Protein AF-A0A960K3W7-F1 (afdb_monomer)

pLDDT: mean 86.43, std 17.1, range [41.41, 98.62]

Solvent-accessible surface area (backbone atoms only — not comparable to full-atom values): 9044 Å² total; per-residue (Å²): 142,90,82,69,89,86,56,96,78,54,89,60,52,39,52,54,30,36,57,49,19,56,52,30,49,75,69,65,41,52,68,63,18,49,55,30,41,52,53,19,52,52,43,24,70,74,68,66,61,54,93,51,48,27,53,41,31,28,50,51,8,57,48,28,44,77,68,76,34,59,69,60,11,48,54,29,22,53,52,7,29,52,46,10,57,76,67,66,35,62,71,46,26,39,51,20,49,41,51,43,32,71,73,37,28,88,85,36,80,91,37,42,37,71,74,45,52,70,50,56,68,79,48,65,89,86,64,78,49,72,70,55,51,51,45,52,52,50,28,55,60,64,67,56,68,79,74,75,82,81,80,71,82,82,82,83,87,85,134

Radius of gyration: 20.5 Å; Cα contacts (8 Å, |Δi|>4): 175; chains: 1; bounding box: 52×65×52 Å

Mean predicted aligned error: 8.69 Å

Sequence (159 aa):
IAGWRASAVGFGYPLILGLEAQQQMARGEQALAAELLDEALEAVERAGERYFEAEILRLKGELAFRSEDPAAGRSWLDRSLETAREQGALSLELRAATSLVRWCGQSDPSISGDALVPCLSGFPGALQTRDLVEARELLASQSRTPLPLVTEPVDIART

Structure (mmCIF, N/CA/C/O backbone):
data_AF-A0A960K3W7-F1
#
_entry.id   AF-A0A960K3W7-F1
#
loop_
_atom_site.group_PDB
_atom_site.id
_atom_site.type_symbol
_atom_site.label_atom_id
_atom_site.label_alt_id
_atom_site.label_comp_id
_atom_site.label_asym_id
_atom_site.label_entity_id
_atom_site.label_seq_id
_atom_site.pdbx_PDB_ins_code
_atom_site.Cartn_x
_atom_site.Cartn_y
_atom_site.Cartn_z
_atom_site.occupancy
_atom_site.B_iso_or_equiv
_atom_site.auth_seq_id
_atom_site.auth_comp_id
_atom_site.auth_asym_id
_atom_site.auth_atom_id
_atom_site.pdbx_PDB_model_num
ATOM 1 N N . ILE A 1 1 ? 28.184 -6.199 -6.048 1.00 44.72 1 ILE A N 1
ATOM 2 C CA . ILE A 1 1 ? 27.219 -7.299 -5.801 1.00 44.72 1 ILE A CA 1
ATOM 3 C C . ILE A 1 1 ? 26.273 -7.321 -7.001 1.00 44.72 1 ILE A C 1
ATOM 5 O O . ILE A 1 1 ? 25.364 -6.511 -7.045 1.00 44.72 1 ILE A O 1
ATOM 9 N N . ALA A 1 2 ? 26.572 -8.113 -8.038 1.0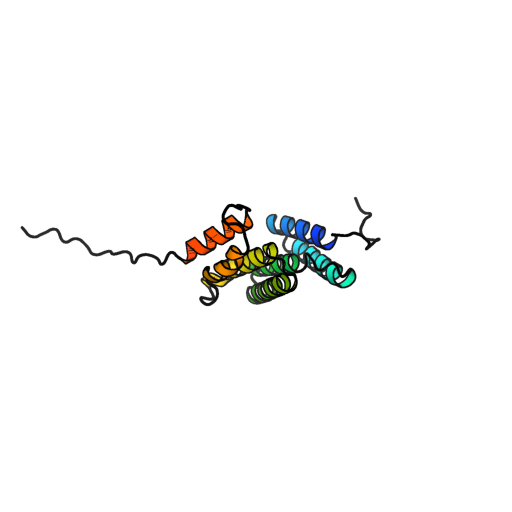0 45.06 2 ALA A N 1
ATOM 10 C CA . ALA A 1 2 ? 25.936 -8.012 -9.364 1.00 45.06 2 ALA A CA 1
ATOM 11 C C . ALA A 1 2 ? 25.683 -9.403 -9.983 1.00 45.06 2 ALA A C 1
ATOM 13 O O . ALA A 1 2 ? 26.200 -9.718 -11.048 1.00 45.06 2 ALA A O 1
ATOM 14 N N . GLY A 1 3 ? 24.941 -10.266 -9.279 1.00 48.75 3 GLY A N 1
ATOM 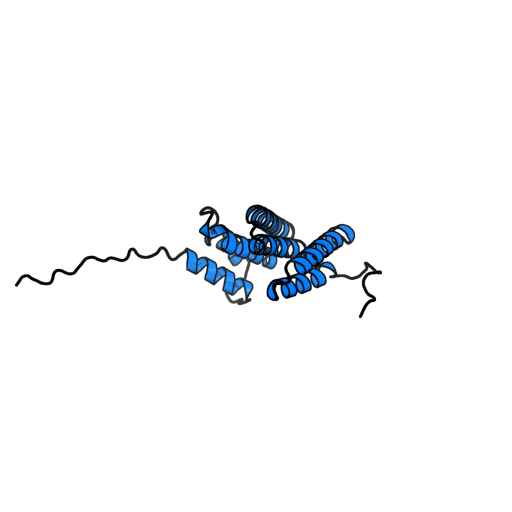15 C CA . GLY A 1 3 ? 24.798 -11.679 -9.667 1.00 48.75 3 GLY A CA 1
ATOM 16 C C . GLY A 1 3 ? 23.425 -12.321 -9.460 1.00 48.75 3 GLY A C 1
ATOM 17 O O . GLY A 1 3 ? 23.342 -13.538 -9.531 1.00 48.75 3 GLY A O 1
ATOM 18 N N . TRP A 1 4 ? 22.359 -11.551 -9.209 1.00 53.25 4 TRP A N 1
ATOM 19 C CA . TRP A 1 4 ? 21.030 -12.114 -8.894 1.00 53.25 4 TRP A CA 1
ATOM 20 C C . TRP A 1 4 ? 19.974 -11.910 -9.994 1.00 53.25 4 TRP A C 1
ATOM 22 O O . TRP A 1 4 ? 18.926 -12.541 -9.957 1.00 53.25 4 TRP A O 1
ATOM 32 N N . ARG A 1 5 ? 20.259 -11.091 -11.016 1.00 56.44 5 ARG A N 1
ATOM 33 C CA . ARG A 1 5 ? 19.288 -10.716 -12.064 1.00 56.44 5 ARG A CA 1
ATOM 34 C C . ARG A 1 5 ? 19.024 -11.793 -13.130 1.00 56.44 5 ARG A C 1
ATOM 36 O O . ARG A 1 5 ? 18.059 -11.674 -13.870 1.00 56.44 5 ARG A O 1
ATOM 43 N N . ALA A 1 6 ? 19.849 -12.840 -13.218 1.00 46.22 6 ALA A N 1
ATOM 44 C CA . ALA A 1 6 ? 19.763 -13.833 -14.301 1.00 46.22 6 ALA A CA 1
ATOM 45 C C . ALA A 1 6 ? 19.006 -15.128 -13.942 1.00 46.22 6 ALA A C 1
ATOM 47 O O . ALA A 1 6 ? 18.667 -15.896 -14.838 1.00 46.22 6 ALA A O 1
ATOM 48 N N . SER A 1 7 ? 18.704 -15.366 -12.662 1.00 49.19 7 SER A N 1
ATOM 49 C CA . SER A 1 7 ? 17.965 -16.553 -12.216 1.00 49.19 7 SER A CA 1
ATOM 50 C C . SER A 1 7 ? 16.700 -16.117 -11.507 1.00 49.19 7 SER A C 1
ATOM 52 O O . SER A 1 7 ? 16.677 -15.924 -10.295 1.00 49.19 7 SER A O 1
ATOM 54 N N . ALA A 1 8 ? 15.623 -15.979 -12.267 1.00 46.06 8 ALA A N 1
ATOM 55 C CA . ALA A 1 8 ? 14.294 -15.782 -11.725 1.00 46.06 8 ALA A CA 1
ATOM 56 C C . ALA A 1 8 ? 13.723 -17.059 -11.079 1.00 46.06 8 ALA A C 1
ATOM 58 O O . ALA A 1 8 ? 12.702 -17.591 -11.502 1.00 46.06 8 ALA A O 1
ATOM 59 N N . VAL A 1 9 ? 14.411 -17.532 -10.044 1.00 48.78 9 VAL A N 1
ATOM 60 C CA . VAL A 1 9 ? 13.964 -18.569 -9.102 1.00 48.78 9 VAL A CA 1
ATOM 61 C C . VAL A 1 9 ? 14.152 -18.037 -7.670 1.00 48.78 9 VAL A C 1
ATOM 63 O O . VAL A 1 9 ? 14.472 -18.768 -6.739 1.00 48.78 9 VAL A O 1
ATOM 66 N N . GLY A 1 10 ? 14.051 -16.717 -7.497 1.00 56.00 10 GLY A N 1
ATOM 67 C CA . GLY A 1 10 ? 14.238 -16.045 -6.216 1.00 56.00 10 GLY A CA 1
ATOM 68 C C . GLY A 1 10 ? 12.895 -15.681 -5.612 1.00 56.00 10 GLY A C 1
ATOM 69 O O . GLY A 1 10 ? 12.384 -14.601 -5.899 1.00 56.00 10 GLY A O 1
ATOM 70 N N . PHE A 1 11 ? 12.358 -16.573 -4.782 1.00 63.00 11 PHE A N 1
ATOM 71 C CA . PHE A 1 11 ? 11.217 -16.284 -3.918 1.00 63.00 11 PHE A CA 1
ATOM 72 C C . PHE A 1 11 ? 11.437 -14.947 -3.198 1.00 63.00 11 PHE A C 1
ATOM 74 O O . PHE A 1 11 ? 12.450 -14.766 -2.518 1.00 63.00 11 PHE A O 1
ATOM 81 N N . GLY A 1 12 ? 10.531 -13.989 -3.394 1.00 77.12 12 GLY A N 1
ATOM 82 C CA . GLY A 1 12 ? 10.595 -12.664 -2.773 1.00 77.12 12 GLY A CA 1
ATOM 83 C C . GLY A 1 12 ? 11.390 -11.587 -3.506 1.00 77.12 12 GLY A C 1
ATOM 84 O O . GLY A 1 12 ? 11.646 -10.531 -2.927 1.00 77.12 12 GLY A O 1
ATOM 85 N N . TYR A 1 13 ? 11.724 -11.775 -4.784 1.00 85.50 13 TYR A N 1
ATOM 86 C CA . TYR A 1 13 ? 12.294 -10.693 -5.597 1.00 85.50 13 TYR A CA 1
ATOM 87 C C . TYR A 1 13 ? 11.399 -9.432 -5.669 1.00 85.50 13 TYR A C 1
ATOM 89 O O 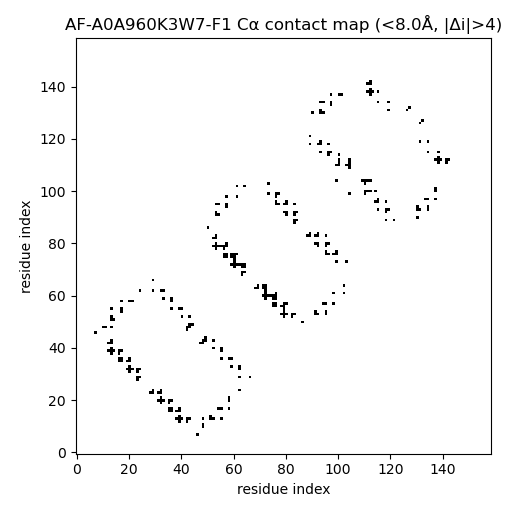. TYR A 1 13 ? 11.920 -8.341 -5.418 1.00 85.50 13 TYR A O 1
ATOM 97 N N . PRO A 1 14 ? 10.064 -9.531 -5.880 1.00 89.38 14 PRO A N 1
ATOM 98 C CA . PRO A 1 14 ? 9.194 -8.349 -5.861 1.00 89.38 14 PRO A CA 1
ATOM 99 C C . PRO A 1 14 ? 9.180 -7.620 -4.510 1.00 89.38 14 PRO A C 1
ATOM 101 O O . PRO A 1 14 ? 9.105 -6.394 -4.457 1.00 89.38 14 PRO A O 1
ATOM 104 N N . LEU A 1 15 ? 9.300 -8.370 -3.407 1.00 90.62 15 LEU A N 1
ATOM 105 C CA . LEU A 1 15 ? 9.409 -7.814 -2.057 1.00 90.62 15 LEU A CA 1
ATOM 106 C C . LEU A 1 15 ? 10.680 -6.969 -1.902 1.00 90.62 15 LEU A C 1
ATOM 108 O O . LEU A 1 15 ? 10.612 -5.858 -1.381 1.00 90.62 15 LEU A O 1
ATOM 112 N N . ILE A 1 16 ? 11.829 -7.477 -2.356 1.00 92.94 16 ILE A N 1
ATOM 113 C CA . ILE A 1 16 ? 13.111 -6.765 -2.259 1.00 92.94 16 ILE A CA 1
ATOM 114 C C . ILE A 1 16 ? 13.046 -5.441 -3.025 1.00 92.94 16 ILE A C 1
ATOM 116 O O . ILE A 1 16 ? 13.390 -4.401 -2.464 1.00 92.94 16 ILE A O 1
ATOM 120 N N . LEU A 1 17 ? 12.547 -5.471 -4.264 1.00 93.88 17 LEU A N 1
ATOM 121 C CA . LEU A 1 17 ? 12.407 -4.274 -5.095 1.00 93.88 17 LEU A CA 1
ATOM 122 C C . LEU A 1 17 ? 11.456 -3.247 -4.468 1.00 93.88 17 LEU A C 1
ATOM 124 O O . LEU A 1 17 ? 11.783 -2.064 -4.415 1.00 93.88 17 LEU A O 1
ATOM 128 N N . GLY A 1 18 ? 10.320 -3.686 -3.914 1.00 94.44 18 GLY A N 1
ATOM 129 C CA . GLY A 1 18 ? 9.390 -2.790 -3.222 1.00 94.44 18 GLY A CA 1
ATOM 130 C C . GLY A 1 18 ? 9.993 -2.137 -1.970 1.00 94.44 18 GLY A C 1
ATOM 131 O O . GLY A 1 18 ? 9.820 -0.938 -1.747 1.00 94.44 18 GLY A O 1
ATOM 132 N N . LEU A 1 19 ? 10.756 -2.889 -1.168 1.00 94.62 19 LEU A N 1
ATOM 133 C CA . LEU A 1 19 ? 11.455 -2.343 0.004 1.00 94.62 19 LEU A CA 1
ATOM 134 C C . LEU A 1 19 ? 12.576 -1.371 -0.384 1.00 94.62 19 LEU A C 1
ATOM 136 O O . LEU A 1 19 ? 12.816 -0.388 0.323 1.00 94.62 19 LEU A O 1
ATOM 140 N N . GLU A 1 20 ? 13.280 -1.630 -1.485 1.00 96.88 20 GLU A N 1
ATOM 141 C CA . GLU A 1 20 ? 14.273 -0.700 -2.019 1.00 96.88 20 GLU A CA 1
ATOM 142 C C . GLU A 1 20 ? 13.601 0.576 -2.532 1.00 96.88 20 GLU A C 1
ATOM 144 O O . GLU A 1 20 ? 13.999 1.670 -2.131 1.00 96.88 20 GLU A O 1
ATOM 149 N N . ALA A 1 21 ? 12.522 0.456 -3.308 1.00 97.31 21 ALA A N 1
ATOM 150 C CA . ALA A 1 21 ? 11.754 1.596 -3.793 1.00 97.31 21 ALA A CA 1
ATOM 151 C C . ALA A 1 21 ? 11.281 2.493 -2.644 1.00 97.31 21 ALA A C 1
ATOM 153 O O . ALA A 1 21 ? 11.485 3.705 -2.682 1.00 97.31 21 ALA A O 1
ATOM 154 N N . GLN A 1 22 ? 10.740 1.908 -1.570 1.00 95.50 22 GLN A N 1
ATOM 155 C CA . GLN A 1 22 ? 10.315 2.665 -0.392 1.00 95.50 22 GLN A CA 1
ATOM 156 C C . GLN A 1 22 ? 11.470 3.458 0.250 1.00 95.50 22 GLN A C 1
ATOM 158 O O . GLN A 1 22 ? 11.268 4.582 0.717 1.00 95.50 22 GLN A O 1
ATOM 163 N N . GLN A 1 23 ? 12.689 2.911 0.260 1.00 97.50 23 GLN A N 1
ATOM 164 C CA . GLN A 1 23 ? 13.869 3.635 0.740 1.00 97.50 23 GLN A CA 1
ATOM 165 C C . GLN A 1 23 ? 14.258 4.783 -0.196 1.00 97.50 23 GLN A C 1
ATOM 167 O O . GLN A 1 23 ? 14.587 5.866 0.288 1.00 97.50 23 GLN A O 1
ATOM 172 N N . GLN A 1 24 ? 14.197 4.581 -1.514 1.00 97.62 24 GLN A N 1
ATOM 173 C CA . GLN A 1 24 ? 14.490 5.638 -2.488 1.00 97.62 24 GLN A CA 1
ATOM 174 C C . GLN A 1 24 ? 13.453 6.768 -2.424 1.00 97.62 24 GLN A C 1
ATOM 176 O O . GLN A 1 24 ? 13.822 7.941 -2.401 1.00 97.62 24 GLN A O 1
ATOM 181 N N . MET A 1 25 ? 12.171 6.434 -2.240 1.00 96.94 25 MET A N 1
ATOM 182 C CA . MET A 1 25 ? 11.101 7.407 -1.979 1.00 96.94 25 MET A CA 1
ATOM 183 C C . MET A 1 25 ? 11.406 8.261 -0.744 1.00 96.94 25 MET A C 1
ATOM 185 O O . MET A 1 25 ? 11.234 9.477 -0.780 1.00 96.94 25 MET A O 1
ATOM 189 N N . ALA A 1 26 ? 11.901 7.649 0.338 1.00 95.44 26 ALA A N 1
ATOM 190 C CA . ALA A 1 26 ? 12.285 8.369 1.553 1.00 95.44 26 ALA A CA 1
ATOM 191 C C . ALA A 1 26 ? 13.508 9.287 1.362 1.00 95.44 26 ALA A C 1
ATOM 193 O O . ALA A 1 26 ? 13.675 10.241 2.118 1.00 95.44 26 ALA A O 1
ATOM 194 N N . ARG A 1 27 ? 14.350 9.018 0.358 1.00 96.56 27 ARG A N 1
ATOM 195 C CA . ARG A 1 27 ? 15.499 9.858 -0.021 1.00 96.56 27 ARG A CA 1
ATOM 196 C C . ARG A 1 27 ? 15.147 10.957 -1.026 1.00 96.56 27 ARG A C 1
ATOM 198 O O . ARG A 1 27 ? 15.995 11.794 -1.302 1.00 96.56 27 ARG A O 1
ATOM 205 N N . GLY A 1 28 ? 13.922 10.967 -1.552 1.00 95.50 28 GLY A N 1
ATOM 206 C CA . GLY A 1 28 ? 13.502 11.886 -2.612 1.00 95.50 28 GLY A CA 1
ATOM 207 C C . GLY A 1 28 ? 13.892 11.437 -4.024 1.00 95.50 28 GLY A C 1
ATOM 208 O O . GLY A 1 28 ? 13.601 12.147 -4.981 1.00 95.50 28 GLY A O 1
ATOM 209 N N . GLU A 1 29 ? 14.480 10.248 -4.177 1.00 96.62 29 GLU A N 1
ATOM 210 C CA . GLU A 1 29 ? 14.888 9.675 -5.465 1.00 96.62 29 GLU A CA 1
ATOM 211 C C . GLU A 1 29 ? 13.684 9.034 -6.178 1.00 96.62 29 GLU A C 1
ATOM 213 O O . GLU A 1 29 ? 13.578 7.814 -6.324 1.00 96.62 29 GLU A O 1
ATOM 218 N N . GLN A 1 30 ? 12.726 9.875 -6.578 1.00 95.69 30 GLN A N 1
ATOM 219 C CA . GLN A 1 30 ? 11.430 9.451 -7.121 1.00 95.69 30 GLN A CA 1
ATOM 220 C C . GLN A 1 30 ? 11.551 8.645 -8.421 1.00 95.69 30 GLN A C 1
ATOM 222 O O . GLN A 1 30 ? 10.839 7.659 -8.586 1.00 95.69 30 GLN A O 1
ATOM 227 N N . ALA A 1 31 ? 12.463 9.030 -9.320 1.00 96.88 31 ALA A N 1
ATOM 228 C CA . ALA A 1 31 ? 12.659 8.343 -10.598 1.00 96.88 31 ALA A CA 1
ATOM 229 C C . ALA A 1 31 ? 13.152 6.902 -10.398 1.00 96.88 31 ALA A C 1
ATOM 231 O O . ALA A 1 31 ? 12.564 5.966 -10.930 1.00 96.88 31 ALA A O 1
ATOM 232 N N . LEU A 1 32 ? 14.163 6.711 -9.544 1.00 97.00 32 LEU A N 1
ATOM 233 C CA . LEU A 1 32 ? 14.673 5.379 -9.224 1.00 97.00 32 LEU A CA 1
ATOM 234 C C . LEU A 1 32 ? 13.621 4.528 -8.501 1.00 97.00 32 LEU A C 1
ATOM 236 O O . LEU A 1 32 ? 13.507 3.332 -8.753 1.00 97.00 32 LEU A O 1
ATOM 240 N N . ALA A 1 33 ? 12.827 5.132 -7.613 1.00 97.94 33 ALA A N 1
ATOM 241 C CA . ALA A 1 33 ? 11.712 4.431 -6.990 1.00 97.94 33 ALA A CA 1
ATOM 242 C C . ALA A 1 33 ? 10.673 3.957 -8.018 1.00 97.94 33 ALA A C 1
ATOM 244 O O . ALA A 1 33 ? 10.179 2.840 -7.891 1.00 97.94 33 ALA A O 1
ATOM 245 N N . ALA A 1 34 ? 10.357 4.777 -9.026 1.00 97.81 34 ALA A N 1
ATOM 246 C CA . ALA A 1 34 ? 9.434 4.399 -10.094 1.00 97.81 34 ALA A CA 1
ATOM 247 C C . ALA A 1 34 ? 9.957 3.184 -10.873 1.00 97.81 34 ALA A C 1
ATOM 249 O O . ALA A 1 34 ? 9.243 2.191 -10.982 1.00 97.81 34 ALA A O 1
ATOM 250 N N . GLU A 1 35 ? 11.223 3.224 -11.305 1.00 98.06 35 GLU A N 1
ATOM 251 C CA . GLU A 1 35 ? 11.871 2.118 -12.026 1.00 98.06 35 GLU A CA 1
ATOM 252 C C . GLU A 1 35 ? 11.832 0.806 -11.227 1.00 98.06 35 GLU A C 1
ATOM 254 O O . GLU A 1 35 ? 11.465 -0.242 -11.756 1.00 98.06 35 GLU A O 1
ATOM 259 N N . LEU A 1 36 ? 12.144 0.862 -9.928 1.00 98.00 36 LEU A N 1
ATOM 260 C CA . LEU A 1 36 ? 12.106 -0.311 -9.049 1.00 98.00 36 LEU A CA 1
ATOM 261 C C . LEU A 1 36 ? 10.686 -0.872 -8.879 1.00 98.00 36 LEU A C 1
ATOM 263 O O . LEU A 1 36 ? 10.513 -2.088 -8.807 1.00 98.00 36 LEU A O 1
ATOM 267 N N . LEU A 1 37 ? 9.666 -0.012 -8.802 1.00 97.88 37 LEU A N 1
ATOM 268 C CA . LEU A 1 37 ? 8.268 -0.440 -8.678 1.00 97.88 37 LEU A CA 1
ATOM 269 C C . LEU A 1 37 ? 7.713 -1.008 -9.989 1.00 97.88 37 LEU A C 1
ATOM 271 O O . LEU A 1 37 ? 6.873 -1.909 -9.944 1.00 97.88 37 LEU A O 1
ATOM 275 N N . ASP A 1 38 ? 8.160 -0.497 -11.135 1.00 97.00 38 ASP A N 1
ATOM 276 C CA . ASP A 1 38 ? 7.861 -1.072 -12.448 1.00 97.00 38 ASP A CA 1
ATOM 277 C C . ASP A 1 38 ? 8.484 -2.468 -12.572 1.00 97.00 38 ASP A C 1
ATOM 279 O O . ASP A 1 38 ? 7.758 -3.433 -12.817 1.00 97.00 38 ASP A O 1
ATOM 283 N N . GLU A 1 39 ? 9.778 -2.609 -12.257 1.00 95.19 39 GLU A N 1
ATOM 284 C CA . GLU A 1 39 ? 10.469 -3.908 -12.244 1.00 95.19 39 GLU A CA 1
ATOM 285 C C . GLU A 1 39 ? 9.794 -4.898 -11.273 1.00 95.19 39 GLU A C 1
ATOM 287 O O . GLU A 1 39 ? 9.659 -6.089 -11.568 1.00 95.19 39 GLU A O 1
ATOM 292 N N . ALA A 1 40 ? 9.320 -4.420 -10.116 1.00 94.69 40 ALA A N 1
ATOM 293 C CA . ALA A 1 40 ? 8.636 -5.255 -9.134 1.00 94.69 40 ALA A CA 1
ATOM 294 C C . ALA A 1 40 ? 7.305 -5.812 -9.662 1.00 94.69 40 ALA A C 1
ATOM 296 O O . ALA A 1 40 ? 7.028 -6.994 -9.453 1.00 94.69 40 ALA A O 1
ATOM 297 N N . LEU A 1 41 ? 6.494 -5.002 -10.354 1.00 93.69 41 LEU A N 1
ATOM 298 C CA . LEU A 1 41 ? 5.244 -5.481 -10.958 1.00 93.69 41 LEU A CA 1
ATOM 299 C C . LEU A 1 41 ? 5.503 -6.466 -12.099 1.00 93.69 41 LEU A C 1
ATOM 301 O O . LEU A 1 41 ? 4.868 -7.518 -12.137 1.00 93.69 41 LEU A O 1
ATOM 305 N N . GLU A 1 42 ? 6.470 -6.186 -12.973 1.00 92.88 42 GLU A N 1
ATOM 306 C CA . GLU A 1 42 ? 6.859 -7.125 -14.032 1.00 92.88 42 GLU A CA 1
ATOM 307 C C . GLU A 1 42 ? 7.318 -8.469 -13.444 1.00 92.88 42 GLU A C 1
ATOM 309 O O . GLU A 1 42 ? 6.989 -9.546 -13.951 1.00 92.88 42 GLU A O 1
ATOM 314 N N . ALA A 1 43 ? 8.053 -8.432 -12.328 1.00 89.25 43 ALA A N 1
ATOM 315 C CA . ALA A 1 43 ? 8.465 -9.633 -11.619 1.00 89.25 43 ALA A CA 1
ATOM 316 C C . ALA A 1 43 ? 7.277 -10.403 -11.017 1.00 89.25 43 ALA A C 1
ATOM 318 O O . ALA A 1 43 ? 7.281 -11.635 -11.088 1.00 89.25 43 ALA A O 1
ATOM 319 N N . VAL A 1 44 ? 6.265 -9.713 -10.470 1.00 90.12 44 VAL A N 1
ATOM 320 C CA . VAL A 1 44 ? 5.013 -10.340 -10.005 1.00 90.12 44 VAL A CA 1
ATOM 321 C C . VAL A 1 44 ? 4.319 -11.064 -11.157 1.00 90.12 44 VAL A C 1
ATOM 323 O O . VAL A 1 44 ? 3.982 -12.241 -11.015 1.00 90.12 44 VAL A O 1
ATOM 326 N N . GLU A 1 45 ? 4.147 -10.400 -12.301 1.00 87.38 45 GLU A N 1
ATOM 327 C CA . GLU A 1 45 ? 3.471 -10.972 -13.471 1.00 87.38 45 GLU A CA 1
ATOM 328 C C . GLU A 1 45 ? 4.211 -12.198 -14.013 1.00 87.38 45 GLU A C 1
ATOM 330 O O . GLU A 1 45 ? 3.603 -13.225 -14.317 1.00 87.38 45 GLU A O 1
ATOM 335 N N . ARG A 1 46 ? 5.543 -12.125 -14.087 1.00 85.12 46 ARG A N 1
ATOM 336 C CA . ARG A 1 46 ? 6.371 -13.193 -14.654 1.00 85.12 46 ARG A CA 1
ATOM 337 C C . ARG A 1 46 ? 6.540 -14.395 -13.720 1.00 85.12 46 ARG A C 1
ATOM 339 O O . ARG A 1 46 ? 6.654 -15.519 -14.204 1.00 85.12 46 ARG A O 1
ATOM 346 N N . ALA A 1 47 ? 6.639 -14.174 -12.407 1.00 80.88 47 ALA A N 1
ATOM 347 C CA . ALA A 1 47 ? 6.882 -15.237 -11.425 1.00 80.88 47 ALA A CA 1
ATOM 348 C C . ALA A 1 47 ? 5.593 -15.802 -10.804 1.00 80.88 47 ALA A C 1
ATOM 350 O O . ALA A 1 47 ? 5.625 -16.884 -10.223 1.00 80.88 47 ALA A O 1
ATOM 351 N N . GLY A 1 48 ? 4.471 -15.081 -10.896 1.00 78.88 48 GLY A N 1
ATOM 352 C CA . GLY A 1 48 ? 3.207 -15.449 -10.251 1.00 78.88 48 GLY A CA 1
ATOM 353 C C . GLY A 1 48 ? 3.203 -15.265 -8.726 1.00 78.88 48 GLY A C 1
ATOM 354 O O . GLY A 1 48 ? 2.228 -15.619 -8.063 1.00 78.88 48 GLY A O 1
ATOM 355 N N . GLU A 1 49 ? 4.266 -14.701 -8.146 1.00 82.31 49 GLU A N 1
ATOM 356 C CA . GLU A 1 49 ? 4.379 -14.425 -6.711 1.00 82.31 49 GLU A CA 1
ATOM 357 C C . GLU A 1 49 ? 3.611 -13.152 -6.339 1.00 82.31 49 GLU A C 1
ATOM 359 O O . GLU A 1 49 ? 4.176 -12.075 -6.158 1.00 82.31 49 GLU A O 1
ATOM 364 N N . ARG A 1 50 ? 2.286 -13.274 -6.233 1.00 88.69 50 ARG A N 1
ATOM 365 C CA . ARG A 1 50 ? 1.389 -12.121 -6.061 1.00 88.69 50 ARG A CA 1
ATOM 366 C C . ARG A 1 50 ? 1.267 -11.610 -4.627 1.00 88.69 50 ARG A C 1
ATOM 368 O O . ARG A 1 50 ? 0.749 -10.522 -4.432 1.00 88.69 50 ARG A O 1
ATOM 375 N N . TYR A 1 51 ? 1.766 -12.325 -3.618 1.00 88.31 51 TYR A N 1
ATOM 376 C CA . TYR A 1 51 ? 1.512 -12.014 -2.197 1.00 88.31 51 TYR A CA 1
ATOM 377 C C . TYR A 1 51 ? 1.945 -10.603 -1.738 1.00 88.31 51 TYR A C 1
ATOM 379 O O . TYR A 1 51 ? 1.517 -10.156 -0.677 1.00 88.31 51 TYR A O 1
ATOM 387 N N . PHE A 1 52 ? 2.812 -9.916 -2.494 1.00 91.81 52 PHE A N 1
ATOM 388 C CA . PHE A 1 52 ? 3.268 -8.549 -2.209 1.00 91.81 52 PHE A CA 1
ATOM 389 C C . PHE A 1 52 ? 2.775 -7.507 -3.231 1.00 91.81 52 PHE A C 1
ATOM 391 O O . PHE A 1 52 ? 3.094 -6.326 -3.124 1.00 91.81 52 PHE A O 1
ATOM 398 N N . GLU A 1 53 ? 1.977 -7.922 -4.217 1.00 96.75 53 GLU A N 1
ATOM 399 C CA . GLU A 1 53 ? 1.480 -7.064 -5.298 1.00 96.75 53 GLU A CA 1
ATOM 400 C C . GLU A 1 53 ? 0.694 -5.864 -4.766 1.00 96.75 53 GLU A C 1
ATOM 402 O O . GLU A 1 53 ? 0.949 -4.733 -5.179 1.00 96.75 53 GLU A O 1
ATOM 407 N N . ALA A 1 54 ? -0.198 -6.082 -3.792 1.00 97.94 54 ALA A N 1
ATOM 408 C CA . ALA A 1 54 ? -0.974 -5.004 -3.189 1.00 97.94 54 ALA A CA 1
ATOM 409 C C . ALA A 1 54 ? -0.076 -3.904 -2.603 1.00 97.94 54 ALA A C 1
ATOM 411 O O . ALA A 1 54 ? -0.384 -2.719 -2.724 1.00 97.94 54 ALA A O 1
ATOM 412 N N . GLU A 1 55 ? 1.063 -4.273 -2.019 1.00 97.75 55 GLU A N 1
ATOM 413 C CA . GLU A 1 55 ? 2.001 -3.314 -1.442 1.00 97.75 55 GLU A CA 1
ATOM 414 C C . GLU A 1 55 ? 2.782 -2.540 -2.508 1.00 97.75 55 GLU A C 1
ATOM 416 O O . GLU A 1 55 ? 2.982 -1.334 -2.365 1.00 97.75 55 GLU A O 1
ATOM 421 N N . ILE A 1 56 ? 3.174 -3.197 -3.602 1.00 98.06 56 ILE A N 1
ATOM 422 C CA . ILE A 1 56 ? 3.824 -2.532 -4.741 1.00 98.06 56 ILE A CA 1
ATOM 423 C C . ILE A 1 56 ? 2.870 -1.497 -5.354 1.00 98.06 56 ILE A C 1
ATOM 425 O O . ILE A 1 56 ? 3.257 -0.348 -5.578 1.00 98.06 56 ILE A O 1
ATOM 429 N N . LEU A 1 57 ? 1.601 -1.869 -5.552 1.00 98.56 57 LEU A N 1
ATOM 430 C CA . LEU A 1 57 ? 0.555 -0.961 -6.030 1.00 98.56 57 LEU A CA 1
ATOM 431 C C . LEU A 1 57 ? 0.351 0.221 -5.069 1.00 98.56 57 LEU A C 1
ATOM 433 O O . LEU A 1 57 ? 0.242 1.366 -5.511 1.00 98.56 57 LEU A O 1
ATOM 437 N N . ARG A 1 58 ? 0.376 -0.028 -3.751 1.00 98.62 58 ARG A N 1
ATOM 438 C CA . ARG A 1 58 ? 0.272 1.029 -2.734 1.00 98.62 58 ARG A CA 1
ATOM 439 C C . ARG A 1 58 ? 1.408 2.042 -2.870 1.00 98.62 58 ARG A C 1
ATOM 441 O O . ARG A 1 58 ? 1.170 3.249 -2.858 1.00 98.62 58 ARG A O 1
ATOM 448 N N . LEU A 1 59 ? 2.643 1.553 -3.002 1.00 98.56 59 LEU A N 1
ATOM 449 C CA . LEU A 1 59 ? 3.835 2.387 -3.156 1.00 98.56 59 LEU A CA 1
ATOM 450 C C . LEU A 1 59 ? 3.788 3.211 -4.447 1.00 98.56 59 LEU A C 1
ATOM 452 O O . LEU A 1 59 ? 4.118 4.396 -4.399 1.00 98.56 59 LEU A O 1
ATOM 456 N N . LYS A 1 60 ? 3.302 2.641 -5.560 1.00 98.62 60 LYS A N 1
ATOM 457 C CA . LYS A 1 60 ? 3.059 3.396 -6.801 1.00 98.62 60 LYS A CA 1
ATOM 458 C C . LYS A 1 60 ? 2.064 4.531 -6.601 1.00 98.62 60 LYS A C 1
ATOM 460 O O . LYS A 1 60 ? 2.317 5.646 -7.049 1.00 98.62 60 LYS A O 1
ATOM 465 N N . GLY A 1 61 ? 0.972 4.270 -5.884 1.00 98.56 61 GLY A N 1
ATOM 466 C CA . GLY A 1 61 ? -0.016 5.295 -5.564 1.00 98.56 61 GLY A CA 1
ATOM 467 C C . GLY A 1 61 ? 0.582 6.448 -4.766 1.00 98.56 61 GLY A C 1
ATOM 468 O O . GLY A 1 61 ? 0.458 7.607 -5.157 1.00 98.56 61 GLY A O 1
ATOM 469 N N . GLU A 1 62 ? 1.310 6.152 -3.686 1.00 98.44 62 GLU A N 1
ATOM 470 C CA . GLU A 1 62 ? 1.955 7.214 -2.910 1.00 98.44 62 GLU A CA 1
ATOM 471 C C . GLU A 1 62 ? 3.068 7.942 -3.669 1.00 98.44 62 GLU A C 1
ATOM 473 O O . GLU A 1 62 ? 3.326 9.113 -3.392 1.00 98.44 62 GLU A O 1
ATOM 478 N N . LEU A 1 63 ? 3.784 7.261 -4.565 1.00 98.44 63 LEU A N 1
ATOM 479 C CA . LEU A 1 63 ? 4.786 7.901 -5.410 1.00 98.44 63 LEU A CA 1
ATOM 480 C C . LEU A 1 63 ? 4.123 8.902 -6.361 1.00 98.44 63 LEU A C 1
ATOM 482 O O . LEU A 1 63 ? 4.548 10.050 -6.395 1.00 98.44 63 LEU A O 1
ATOM 486 N N . ALA A 1 64 ? 3.037 8.512 -7.032 1.00 98.19 64 ALA A N 1
ATOM 487 C CA . ALA A 1 64 ? 2.292 9.396 -7.926 1.00 98.19 64 ALA A CA 1
ATOM 488 C C . ALA A 1 64 ? 1.751 10.642 -7.201 1.00 98.19 64 ALA A C 1
ATOM 490 O O . ALA A 1 64 ? 1.900 11.751 -7.707 1.00 98.19 64 ALA A O 1
ATOM 491 N N . PHE A 1 65 ? 1.246 10.504 -5.968 1.00 97.56 65 PHE A N 1
ATOM 492 C CA . PHE A 1 65 ? 0.884 11.670 -5.151 1.00 97.56 65 PHE A CA 1
ATOM 493 C C . PHE A 1 65 ? 2.076 12.593 -4.856 1.00 97.56 65 PHE A C 1
ATOM 495 O O . PHE A 1 65 ? 1.941 13.813 -4.935 1.00 97.56 65 PHE A O 1
ATOM 502 N N . ARG A 1 66 ? 3.253 12.036 -4.534 1.00 95.94 66 ARG A N 1
ATOM 503 C CA . ARG A 1 66 ? 4.481 12.828 -4.320 1.00 95.94 66 ARG A CA 1
ATOM 504 C C . ARG A 1 66 ? 5.021 13.461 -5.607 1.00 95.94 66 ARG A C 1
ATOM 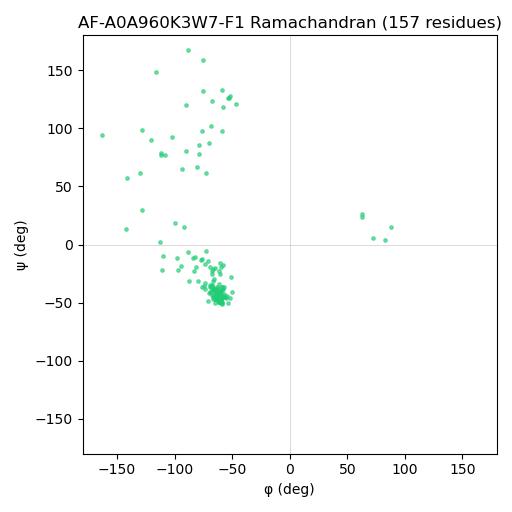506 O O . ARG A 1 66 ? 5.816 14.391 -5.516 1.00 95.94 66 ARG A O 1
ATOM 513 N N . SER A 1 67 ? 4.616 12.955 -6.766 1.00 95.25 67 SER A N 1
ATOM 514 C CA . SER A 1 67 ? 4.946 13.488 -8.091 1.00 95.25 67 SER A CA 1
ATOM 515 C C . SER A 1 67 ? 3.819 14.348 -8.678 1.00 95.25 67 SER A C 1
ATOM 517 O O . SER A 1 67 ? 3.801 14.584 -9.880 1.00 95.25 67 SER A O 1
ATOM 519 N N . GLU A 1 68 ? 2.891 14.819 -7.835 1.00 96.00 68 GLU A N 1
ATOM 520 C CA . GLU A 1 68 ? 1.805 15.738 -8.205 1.00 96.00 68 GLU A CA 1
ATOM 521 C C . GLU A 1 68 ? 0.813 15.174 -9.246 1.00 96.00 68 GLU A C 1
ATOM 523 O O . GLU A 1 68 ? 0.120 15.930 -9.926 1.00 96.00 68 GLU A O 1
ATOM 528 N N . ASP A 1 69 ? 0.669 13.844 -9.315 1.00 97.06 69 ASP A N 1
ATOM 529 C CA . ASP A 1 69 ? -0.358 13.152 -10.106 1.00 97.06 69 ASP A CA 1
ATOM 530 C C . ASP A 1 69 ? -1.386 12.456 -9.188 1.00 97.06 69 ASP A C 1
ATOM 532 O O . ASP A 1 69 ? -1.331 11.240 -8.954 1.00 97.06 69 ASP A O 1
ATOM 536 N N . PRO A 1 70 ? -2.344 13.213 -8.620 1.00 96.06 70 PRO A N 1
ATOM 537 C CA . PRO A 1 70 ? -3.337 12.662 -7.703 1.00 96.06 70 PRO A CA 1
ATOM 538 C C . PRO A 1 70 ? -4.318 11.696 -8.383 1.00 96.06 70 PRO A C 1
ATOM 540 O O . PRO A 1 70 ? -4.867 10.821 -7.713 1.00 96.06 70 PRO A O 1
ATOM 543 N N . ALA A 1 71 ? -4.541 11.822 -9.697 1.00 96.12 71 ALA A N 1
ATOM 544 C CA . ALA A 1 71 ? -5.443 10.940 -10.433 1.00 96.12 71 ALA A CA 1
ATOM 545 C C . ALA A 1 71 ? -4.839 9.537 -10.576 1.00 96.12 71 ALA A C 1
ATOM 547 O O . ALA A 1 71 ? -5.491 8.544 -10.235 1.00 96.12 71 ALA A O 1
ATOM 548 N N . ALA A 1 72 ? -3.574 9.448 -11.002 1.00 97.75 72 ALA A N 1
ATOM 549 C CA . ALA A 1 72 ? -2.853 8.180 -11.015 1.00 97.75 72 ALA A CA 1
ATOM 550 C C . ALA A 1 72 ? -2.658 7.643 -9.592 1.00 97.75 72 ALA A C 1
ATOM 552 O O . ALA A 1 72 ? -2.876 6.455 -9.350 1.00 97.75 72 ALA A O 1
ATOM 553 N N . GLY A 1 73 ? -2.315 8.520 -8.641 1.00 98.12 73 GLY A N 1
ATOM 554 C CA . GLY A 1 73 ? -2.158 8.168 -7.232 1.00 98.12 73 GLY A CA 1
ATOM 555 C C . GLY A 1 73 ? -3.384 7.461 -6.671 1.00 98.12 73 GLY A C 1
ATOM 556 O O . GLY A 1 73 ? -3.269 6.367 -6.116 1.00 98.12 73 GLY A O 1
ATOM 557 N N . ARG A 1 74 ? -4.571 8.037 -6.882 1.00 97.62 74 ARG A N 1
ATOM 558 C CA . ARG A 1 74 ? -5.829 7.429 -6.451 1.00 97.62 74 ARG A CA 1
ATOM 559 C C . ARG A 1 74 ? -6.081 6.082 -7.124 1.00 97.62 74 ARG A C 1
ATOM 561 O O . ARG A 1 74 ? -6.339 5.108 -6.426 1.00 97.62 74 ARG A O 1
ATOM 568 N N . SER A 1 75 ? -5.958 6.021 -8.448 1.00 98.25 75 SER A N 1
ATOM 569 C CA . SER A 1 75 ? -6.186 4.793 -9.220 1.00 98.25 75 SER A CA 1
ATOM 570 C C . SER A 1 75 ? -5.328 3.622 -8.714 1.00 98.25 75 SER A C 1
ATOM 572 O O . SER A 1 75 ? -5.826 2.518 -8.487 1.00 98.25 75 SER A O 1
ATOM 574 N N . TRP A 1 76 ? -4.043 3.872 -8.443 1.00 98.62 76 TRP A N 1
ATOM 575 C CA . TRP A 1 76 ? -3.141 2.855 -7.900 1.00 98.62 76 TRP A CA 1
ATOM 576 C C . TRP A 1 76 ? -3.497 2.425 -6.476 1.00 98.62 76 TRP A C 1
ATOM 578 O O . TRP A 1 76 ? -3.411 1.237 -6.162 1.00 98.62 76 TRP A O 1
ATOM 588 N N . LEU A 1 77 ? -3.906 3.360 -5.616 1.00 98.44 77 LEU A N 1
ATOM 589 C CA . LEU A 1 77 ? -4.322 3.034 -4.254 1.00 98.44 77 LEU A CA 1
ATOM 590 C C . LEU A 1 77 ? -5.649 2.257 -4.209 1.00 98.44 77 LEU A C 1
ATOM 592 O O . LEU A 1 77 ? -5.772 1.335 -3.404 1.00 98.44 77 LEU A O 1
ATOM 596 N N . ASP A 1 78 ? -6.606 2.566 -5.088 1.00 98.19 78 ASP A N 1
ATOM 597 C CA . ASP A 1 78 ? -7.843 1.784 -5.218 1.00 98.19 78 ASP A CA 1
ATOM 598 C C . ASP A 1 78 ? -7.530 0.348 -5.655 1.00 98.19 78 ASP A C 1
ATOM 600 O O . ASP A 1 78 ? -7.979 -0.610 -5.021 1.00 98.19 78 ASP A O 1
ATOM 604 N N . ARG A 1 79 ? -6.671 0.185 -6.672 1.00 98.44 79 ARG A N 1
ATOM 605 C CA . ARG A 1 79 ? -6.235 -1.139 -7.136 1.00 98.44 79 ARG A CA 1
ATOM 606 C C . ARG A 1 79 ? -5.455 -1.902 -6.065 1.00 98.44 79 ARG A C 1
ATOM 608 O O . ARG A 1 79 ? -5.602 -3.116 -5.948 1.00 98.44 79 ARG A O 1
ATOM 615 N N . SER A 1 80 ? -4.638 -1.211 -5.271 1.00 98.62 80 SER A N 1
ATOM 616 C CA . SER A 1 80 ? -3.936 -1.795 -4.123 1.00 98.62 80 SER A CA 1
ATOM 617 C C . SER A 1 80 ? -4.918 -2.357 -3.095 1.00 98.62 80 SER A C 1
ATOM 619 O O . SER A 1 80 ? -4.758 -3.499 -2.660 1.00 98.62 80 SER A O 1
ATOM 621 N N . LEU A 1 81 ? -5.955 -1.588 -2.748 1.00 98.25 81 LEU A N 1
ATOM 622 C CA . LEU A 1 81 ? -6.974 -1.998 -1.787 1.00 98.25 81 LEU A CA 1
ATOM 623 C C . LEU A 1 81 ? -7.780 -3.204 -2.287 1.00 98.25 81 LEU A C 1
ATOM 625 O O . LEU A 1 81 ? -7.988 -4.156 -1.536 1.00 98.25 81 LEU A O 1
ATOM 629 N N . GLU A 1 82 ? -8.214 -3.177 -3.548 1.00 98.31 82 GLU A N 1
ATOM 630 C CA . GLU A 1 82 ? -8.902 -4.301 -4.193 1.00 98.31 82 GLU A CA 1
ATOM 631 C C . GLU A 1 82 ? -8.027 -5.561 -4.186 1.00 98.31 82 GLU A C 1
ATOM 633 O O . GLU A 1 82 ? -8.436 -6.603 -3.674 1.00 98.31 82 GLU A O 1
ATOM 638 N N . THR A 1 83 ? -6.776 -5.437 -4.631 1.00 98.19 83 THR A N 1
ATOM 639 C CA . THR A 1 83 ? -5.818 -6.551 -4.661 1.00 98.19 83 THR A CA 1
ATOM 640 C C . THR A 1 83 ? -5.557 -7.119 -3.262 1.00 98.19 83 THR A C 1
ATOM 642 O O . THR A 1 83 ? -5.504 -8.335 -3.088 1.00 98.19 83 THR A O 1
ATOM 645 N N . ALA A 1 84 ? -5.425 -6.273 -2.234 1.00 97.81 84 ALA A N 1
ATOM 646 C CA . ALA A 1 84 ? -5.223 -6.733 -0.859 1.00 97.81 84 ALA A CA 1
ATOM 647 C C . ALA A 1 84 ? -6.412 -7.557 -0.340 1.00 97.81 84 ALA A C 1
ATOM 649 O O . ALA A 1 84 ? -6.214 -8.572 0.334 1.00 97.81 84 ALA A O 1
ATOM 650 N N . ARG A 1 85 ? -7.638 -7.141 -0.684 1.00 96.88 85 ARG A N 1
ATOM 651 C CA . ARG A 1 85 ? -8.873 -7.857 -0.338 1.00 96.88 85 ARG A CA 1
ATOM 652 C C . ARG A 1 85 ? -8.960 -9.201 -1.042 1.00 96.88 85 ARG A C 1
ATOM 654 O O . ARG A 1 85 ? -9.240 -10.201 -0.387 1.00 96.88 85 ARG A O 1
ATOM 661 N N . GLU A 1 86 ? -8.662 -9.247 -2.339 1.00 97.12 86 GLU A N 1
ATOM 662 C CA . GLU A 1 86 ? -8.604 -10.500 -3.106 1.00 97.12 86 GLU A CA 1
ATOM 663 C C . GLU A 1 86 ? -7.578 -11.485 -2.531 1.00 97.12 86 GLU A C 1
ATOM 665 O O . GLU A 1 86 ? -7.810 -12.692 -2.506 1.00 97.12 86 GLU A O 1
ATOM 670 N N . GLN A 1 87 ? -6.454 -10.971 -2.028 1.00 95.25 87 GLN A N 1
ATOM 671 C CA . GLN A 1 87 ? -5.407 -11.770 -1.389 1.00 95.25 87 GLN A CA 1
ATOM 672 C C . GLN A 1 87 ? -5.756 -12.217 0.037 1.00 95.25 87 GLN A C 1
ATOM 674 O O . GLN A 1 87 ? -5.039 -13.044 0.603 1.00 95.25 87 GLN A O 1
ATOM 679 N N . GLY A 1 88 ? -6.807 -11.662 0.650 1.00 95.50 88 GLY A N 1
ATOM 680 C CA . GLY A 1 88 ? -7.096 -11.845 2.075 1.00 95.50 88 GLY A CA 1
ATOM 681 C C . GLY A 1 88 ? -5.994 -11.289 2.990 1.00 95.50 88 GLY A C 1
ATOM 682 O O . GLY A 1 88 ? -5.827 -11.748 4.122 1.00 95.50 88 GLY A O 1
ATOM 683 N N . ALA A 1 89 ? -5.204 -10.327 2.505 1.00 95.81 89 ALA A N 1
ATOM 684 C CA . ALA A 1 89 ? -4.024 -9.809 3.185 1.00 95.81 89 ALA A CA 1
ATOM 685 C C . ALA A 1 89 ? -4.387 -8.621 4.090 1.00 95.81 89 ALA A C 1
ATOM 687 O O . ALA A 1 89 ? -4.162 -7.466 3.732 1.00 95.81 89 ALA A O 1
ATOM 688 N N . LEU A 1 90 ? -4.913 -8.903 5.288 1.00 95.62 90 LEU A N 1
ATOM 689 C CA . LEU A 1 90 ? -5.423 -7.881 6.224 1.00 95.62 90 LEU A CA 1
ATOM 690 C C . LEU A 1 90 ? -4.441 -6.727 6.491 1.00 95.62 90 LEU A C 1
ATOM 692 O O . LEU A 1 90 ? -4.843 -5.568 6.572 1.00 95.62 90 LEU A O 1
ATOM 696 N N . SER A 1 91 ? -3.145 -7.024 6.638 1.00 95.81 91 SER A N 1
ATOM 697 C CA . SER A 1 91 ? -2.121 -5.994 6.868 1.00 95.81 91 SER A CA 1
ATOM 698 C C . SER A 1 91 ? -1.938 -5.079 5.661 1.00 95.81 91 SER A C 1
ATOM 700 O O . SER A 1 91 ? -1.771 -3.874 5.833 1.00 95.81 91 SER A 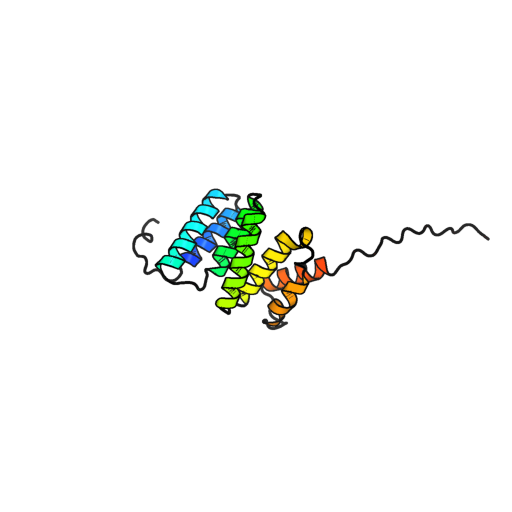O 1
ATOM 702 N N . LEU A 1 92 ? -2.001 -5.625 4.447 1.00 97.31 92 LEU A N 1
ATOM 703 C CA . LEU A 1 92 ? -1.891 -4.843 3.218 1.00 97.31 92 LEU A CA 1
ATOM 704 C C . LEU A 1 92 ? -3.173 -4.050 2.954 1.00 97.31 92 LEU A C 1
ATOM 706 O O . LEU A 1 92 ? -3.087 -2.895 2.544 1.00 97.31 92 LEU A O 1
ATOM 710 N N . GLU A 1 93 ? -4.338 -4.615 3.279 1.00 97.94 93 GLU A N 1
ATOM 711 C CA . GLU A 1 93 ? -5.624 -3.918 3.184 1.00 97.94 93 GLU A CA 1
ATOM 712 C C . GLU A 1 93 ? -5.634 -2.676 4.081 1.00 97.94 93 GLU A C 1
ATOM 714 O O . GLU A 1 93 ? -5.927 -1.574 3.613 1.00 97.94 93 GLU A O 1
ATOM 719 N N . LEU A 1 94 ? -5.229 -2.825 5.348 1.00 98.06 94 LEU A N 1
ATOM 720 C CA . LEU A 1 94 ? -5.137 -1.708 6.288 1.00 98.06 94 LEU A CA 1
ATOM 721 C C . LEU A 1 94 ? -4.205 -0.606 5.769 1.00 98.06 94 LEU A C 1
ATOM 723 O O . LEU A 1 94 ? -4.546 0.576 5.839 1.00 98.06 94 LEU A O 1
ATOM 727 N N . ARG A 1 95 ? -3.033 -0.975 5.240 1.00 98.00 95 ARG A N 1
ATOM 728 C CA . ARG A 1 95 ? -2.054 -0.009 4.719 1.00 98.00 95 ARG A CA 1
ATOM 729 C C . ARG A 1 95 ? -2.586 0.723 3.490 1.00 98.00 95 ARG A C 1
ATOM 731 O O . ARG A 1 95 ? -2.456 1.943 3.425 1.00 98.00 95 ARG A O 1
ATOM 738 N N . ALA A 1 96 ? -3.215 0.014 2.553 1.00 98.31 96 ALA A N 1
ATOM 739 C CA . ALA A 1 96 ? -3.829 0.610 1.368 1.00 98.31 96 ALA A CA 1
ATOM 740 C C . ALA A 1 96 ? -4.952 1.590 1.742 1.00 98.31 96 ALA A C 1
ATOM 742 O O . ALA A 1 96 ? -4.935 2.743 1.307 1.00 98.31 96 ALA A O 1
ATOM 743 N N . ALA A 1 97 ? -5.868 1.174 2.623 1.00 97.81 97 ALA A N 1
ATOM 744 C CA . ALA A 1 97 ? -6.950 2.025 3.110 1.00 97.81 97 ALA A CA 1
ATOM 745 C C . ALA A 1 97 ? -6.416 3.265 3.849 1.00 97.81 97 ALA A C 1
ATOM 747 O O . ALA A 1 97 ? -6.886 4.378 3.623 1.00 97.81 97 ALA A O 1
ATOM 748 N N . THR A 1 98 ? -5.383 3.102 4.680 1.00 98.06 98 THR A N 1
ATOM 749 C CA . THR A 1 98 ? -4.750 4.222 5.397 1.00 98.06 98 THR A CA 1
ATOM 750 C C . THR A 1 98 ? -4.114 5.217 4.425 1.00 98.06 98 THR A C 1
ATOM 752 O O . THR A 1 98 ? -4.285 6.425 4.590 1.00 98.06 98 THR A O 1
ATOM 755 N N . SER A 1 99 ? -3.427 4.742 3.379 1.00 97.88 99 SER A N 1
ATOM 756 C CA . SER A 1 99 ? -2.884 5.615 2.330 1.00 97.88 99 SER A CA 1
ATOM 757 C C . SER A 1 99 ? -3.994 6.346 1.560 1.00 97.88 99 SER A C 1
ATOM 759 O O . SER A 1 99 ? -3.842 7.543 1.320 1.00 97.88 99 SER A O 1
ATOM 761 N N . LEU A 1 100 ? -5.115 5.689 1.227 1.00 97.31 100 LEU A N 1
ATOM 762 C CA . LEU A 1 100 ? -6.264 6.337 0.571 1.00 97.31 100 LEU A CA 1
ATOM 763 C C . LEU A 1 100 ? -6.816 7.481 1.411 1.00 97.31 100 LEU A C 1
ATOM 765 O O . LEU A 1 100 ? -6.944 8.602 0.928 1.00 97.31 100 LEU A O 1
ATOM 76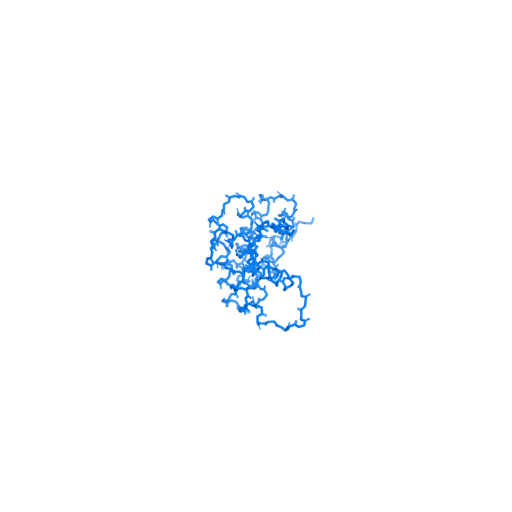9 N N . VAL A 1 101 ? -7.086 7.209 2.683 1.00 96.50 101 VAL A N 1
ATOM 770 C CA . VAL A 1 101 ? -7.610 8.208 3.612 1.00 96.50 101 VAL A CA 1
ATOM 771 C C . VAL A 1 101 ? -6.620 9.363 3.791 1.00 96.50 101 VAL A C 1
ATOM 773 O O . VAL A 1 101 ? -7.022 10.523 3.761 1.00 96.50 101 VAL A O 1
ATOM 776 N N . ARG A 1 102 ? -5.316 9.077 3.905 1.00 95.94 102 ARG A N 1
ATOM 777 C CA . ARG A 1 102 ? -4.279 10.108 4.067 1.00 95.94 102 ARG A CA 1
ATOM 778 C C . ARG A 1 102 ? -4.208 11.055 2.870 1.00 95.94 102 ARG A C 1
ATOM 780 O O . ARG A 1 102 ? -4.090 12.261 3.066 1.00 95.94 102 ARG A O 1
ATOM 787 N N . TRP A 1 103 ? -4.230 10.511 1.656 1.00 96.19 103 TRP A N 1
ATOM 788 C CA . TRP A 1 103 ? -4.025 11.294 0.436 1.00 96.19 103 TRP A CA 1
ATOM 789 C C . TRP A 1 103 ? -5.310 11.905 -0.125 1.00 96.19 103 TRP A C 1
ATOM 791 O O . TRP A 1 103 ? -5.255 12.978 -0.718 1.00 96.19 103 TRP A O 1
ATOM 801 N N . CYS A 1 104 ? -6.455 11.246 0.061 1.00 94.88 104 CYS A N 1
ATOM 802 C CA . CYS A 1 104 ? -7.717 11.646 -0.565 1.00 94.88 104 CYS A CA 1
ATOM 803 C C . CYS A 1 104 ? -8.750 12.192 0.424 1.00 94.88 104 CYS A C 1
ATOM 805 O O . CYS A 1 104 ? -9.628 12.933 0.004 1.00 94.88 104 CYS A O 1
ATOM 807 N N . GLY A 1 105 ? -8.668 11.883 1.722 1.00 91.31 105 GLY A N 1
ATOM 808 C CA . GLY A 1 105 ? -9.761 12.193 2.655 1.00 91.31 105 GLY A CA 1
ATOM 809 C C . GLY A 1 105 ? -10.032 13.686 2.871 1.00 91.31 105 GLY A C 1
ATOM 810 O O . GLY A 1 105 ? -11.130 14.068 3.260 1.00 91.31 105 GLY A O 1
ATOM 811 N N . GLN A 1 106 ? -9.061 14.557 2.574 1.00 87.94 106 GLN A N 1
ATOM 812 C CA . GLN A 1 106 ? -9.266 16.012 2.618 1.00 87.94 106 GLN A CA 1
ATOM 813 C C . GLN A 1 106 ? -9.977 16.557 1.372 1.00 87.94 106 GLN A C 1
ATOM 815 O O . GLN A 1 106 ? -10.684 17.558 1.465 1.00 87.94 106 GLN A O 1
ATOM 820 N N . SER A 1 107 ? -9.766 15.939 0.207 1.00 88.81 107 SER A N 1
ATOM 821 C CA . SER A 1 107 ? -10.309 16.395 -1.078 1.00 88.81 107 SER A CA 1
ATOM 822 C C . SER A 1 107 ? -11.591 15.665 -1.482 1.00 88.81 107 SER A C 1
ATOM 824 O O . SER A 1 107 ? -12.376 16.205 -2.259 1.00 88.81 107 SER A O 1
ATOM 826 N N . ASP A 1 108 ? -11.823 14.471 -0.939 1.00 87.38 108 ASP A N 1
ATOM 827 C CA . ASP A 1 108 ? -12.977 13.620 -1.205 1.00 87.38 108 ASP A CA 1
ATOM 828 C C . ASP A 1 108 ? -13.640 13.196 0.121 1.00 87.38 108 ASP A C 1
ATOM 830 O O . ASP A 1 108 ? -13.202 12.234 0.758 1.00 87.38 108 ASP A O 1
ATOM 834 N N . PRO A 1 109 ? -14.722 13.882 0.542 1.00 85.69 109 PRO A N 1
ATOM 835 C CA . PRO A 1 109 ? -15.436 13.570 1.780 1.00 85.69 109 PRO A CA 1
ATOM 836 C C . PRO A 1 109 ? -16.034 12.160 1.835 1.00 85.69 109 PRO A C 1
ATOM 838 O O . PRO A 1 109 ? -16.414 11.709 2.914 1.00 85.69 109 PRO A O 1
ATOM 841 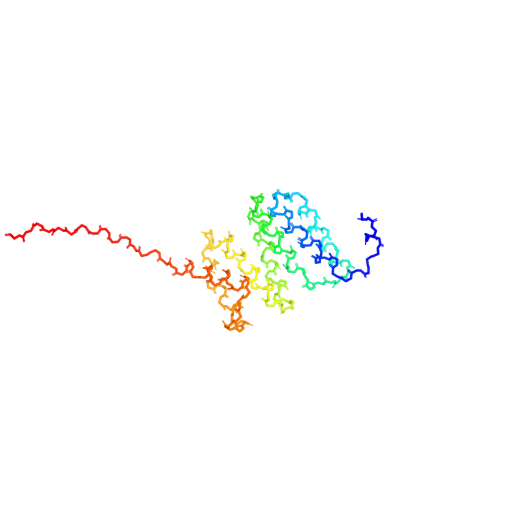N N . SER A 1 110 ? -16.149 11.461 0.697 1.00 86.81 110 SER A N 1
ATOM 842 C CA . SER A 1 110 ? -16.607 10.068 0.686 1.00 86.81 110 SER A CA 1
ATOM 843 C C . SER A 1 110 ? -15.573 9.100 1.276 1.00 86.81 110 SER A C 1
ATOM 845 O O . SER A 1 110 ? -15.916 7.970 1.624 1.00 86.81 110 SER A O 1
ATOM 847 N N . ILE A 1 111 ? -14.323 9.545 1.442 1.00 87.75 111 ILE A N 1
ATOM 848 C CA . ILE A 1 111 ? -13.209 8.760 1.980 1.00 87.75 111 ILE A CA 1
ATOM 849 C C . ILE A 1 111 ? -12.830 9.339 3.329 1.00 87.75 111 ILE A C 1
ATOM 851 O O . ILE A 1 111 ? -11.852 10.066 3.483 1.00 87.75 111 ILE A O 1
ATOM 855 N N . SER A 1 112 ? -13.640 9.020 4.327 1.00 89.88 112 SER A N 1
ATOM 856 C CA . SER A 1 112 ? -13.374 9.424 5.699 1.00 89.88 112 SER A CA 1
ATOM 857 C C . SER A 1 112 ? -12.514 8.393 6.430 1.00 89.88 112 SER A C 1
ATOM 859 O O . SER A 1 112 ? -12.359 7.241 6.009 1.00 89.88 112 SER A O 1
ATOM 861 N N . GLY A 1 113 ? -12.007 8.791 7.597 1.00 87.94 113 GLY A N 1
ATOM 862 C CA . GLY A 1 113 ? -11.377 7.876 8.548 1.00 87.94 113 GLY A CA 1
ATOM 863 C C . GLY A 1 113 ? -12.234 6.650 8.887 1.00 87.94 113 GLY A C 1
ATOM 864 O O . GLY A 1 113 ? -11.668 5.590 9.144 1.00 87.94 113 GLY A O 1
ATOM 865 N N . ASP A 1 114 ? -13.568 6.741 8.816 1.00 89.12 114 ASP A N 1
ATOM 866 C CA . ASP A 1 114 ? -14.476 5.626 9.127 1.00 89.12 114 ASP A CA 1
ATOM 867 C C . ASP A 1 114 ? -14.265 4.415 8.209 1.00 89.12 114 ASP A C 1
ATOM 869 O O . ASP A 1 114 ? -14.494 3.276 8.624 1.00 89.12 114 ASP A O 1
ATOM 873 N N . ALA A 1 115 ? -13.738 4.627 6.996 1.00 88.75 115 ALA A N 1
ATOM 874 C CA . ALA A 1 115 ? -13.350 3.548 6.088 1.00 88.75 115 ALA A CA 1
ATOM 875 C C . ALA A 1 115 ? -12.270 2.616 6.684 1.00 88.75 115 ALA A C 1
ATOM 877 O O . ALA A 1 115 ? -12.123 1.474 6.244 1.00 88.75 115 ALA A O 1
ATOM 878 N N . LEU A 1 116 ? -11.535 3.065 7.710 1.00 94.44 116 LEU A N 1
ATOM 879 C CA . LEU A 1 116 ? -10.534 2.265 8.422 1.00 94.44 116 LEU A CA 1
ATOM 880 C C . LEU A 1 116 ? -11.146 1.347 9.486 1.00 94.44 116 LEU A C 1
ATOM 882 O O . LEU A 1 116 ? -10.497 0.378 9.884 1.00 94.44 116 LEU A O 1
ATOM 886 N N . VAL A 1 117 ? -12.376 1.605 9.947 1.00 93.62 117 VAL A N 1
ATOM 887 C CA . VAL A 1 117 ? -13.015 0.829 11.027 1.00 93.62 117 VAL A CA 1
ATOM 888 C C . VAL A 1 117 ? -13.153 -0.658 10.668 1.00 93.62 117 VAL A C 1
ATOM 890 O O . VAL A 1 117 ? -12.722 -1.488 11.477 1.00 93.62 117 VAL A O 1
ATOM 893 N N . PRO A 1 118 ? -13.658 -1.041 9.475 1.00 92.25 118 PRO A N 1
ATOM 894 C CA . PRO A 1 118 ? -13.717 -2.447 9.081 1.00 92.25 118 PRO A CA 1
ATOM 895 C C . PRO A 1 118 ? -12.329 -3.098 9.031 1.00 92.25 118 PRO A C 1
ATOM 897 O O . PRO A 1 118 ? -12.155 -4.193 9.561 1.00 92.25 118 PRO A O 1
ATOM 900 N N . CYS A 1 119 ? -11.321 -2.399 8.495 1.00 93.62 119 CYS A N 1
ATOM 901 C CA . CYS A 1 119 ? -9.951 -2.911 8.393 1.00 93.62 119 CYS A CA 1
ATOM 902 C C . CYS A 1 119 ? -9.333 -3.161 9.781 1.00 93.62 119 CYS A C 1
ATOM 904 O O . CYS A 1 119 ? -8.730 -4.203 10.028 1.00 93.62 119 CYS A O 1
ATOM 906 N N . LEU A 1 120 ? -9.523 -2.225 10.718 1.00 93.94 120 LEU A N 1
ATOM 907 C CA . LEU A 1 120 ? -9.026 -2.325 12.094 1.00 93.94 120 LEU A CA 1
ATOM 908 C C . LEU A 1 120 ? -9.688 -3.461 12.886 1.00 93.94 120 LEU A C 1
ATOM 910 O O . LEU A 1 120 ? -9.053 -4.026 13.777 1.00 93.94 120 LEU A O 1
ATOM 914 N N . SER A 1 121 ? -10.940 -3.806 12.569 1.00 93.00 121 SER A N 1
ATOM 915 C CA . SER A 1 121 ? -11.680 -4.878 13.250 1.00 93.00 121 SER A CA 1
ATOM 916 C C . SER A 1 121 ? -11.098 -6.278 13.010 1.00 93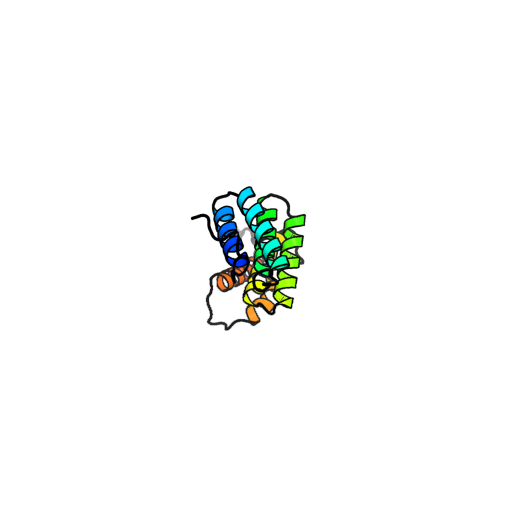.00 121 SER A C 1
ATOM 918 O O . SER A 1 121 ? -11.296 -7.170 13.833 1.00 93.00 121 SER A O 1
ATOM 920 N N . GLY A 1 122 ? -10.323 -6.457 11.933 1.00 91.75 122 GLY A N 1
ATOM 921 C CA . GLY A 1 122 ? -9.634 -7.711 11.618 1.00 91.75 122 GLY A CA 1
ATOM 922 C C . GLY A 1 122 ? -8.428 -8.022 12.514 1.00 91.75 122 GLY A C 1
ATOM 923 O O . GLY A 1 122 ? -7.850 -9.101 12.398 1.00 91.75 122 GLY A O 1
ATOM 924 N N . PHE A 1 123 ? -8.035 -7.108 13.410 1.00 92.81 123 PHE A N 1
ATOM 925 C CA . PHE A 1 123 ? -6.850 -7.252 14.258 1.00 92.81 123 PHE A CA 1
ATOM 926 C C . PHE A 1 123 ? -7.195 -7.334 15.750 1.00 92.81 123 PHE A C 1
ATOM 928 O O . PHE A 1 123 ? -8.120 -6.664 16.216 1.00 92.81 123 PHE A O 1
ATOM 935 N N . PRO A 1 124 ? -6.407 -8.075 16.555 1.00 90.31 124 PRO A N 1
ATOM 936 C CA . PRO A 1 124 ? -6.539 -8.042 18.007 1.00 90.31 124 PRO A CA 1
ATOM 937 C C . PRO A 1 124 ? -6.339 -6.623 18.554 1.00 90.31 124 PRO A C 1
ATOM 939 O O . PRO A 1 124 ? -5.350 -5.965 18.238 1.00 90.31 124 PRO A O 1
ATOM 942 N N . GLY A 1 125 ? -7.227 -6.165 19.442 1.00 84.50 125 GLY A N 1
ATOM 943 C CA . GLY A 1 125 ? -7.179 -4.797 19.982 1.00 84.50 125 GLY A CA 1
ATOM 944 C C . GLY A 1 125 ? -5.903 -4.446 20.763 1.00 84.50 125 GLY A C 1
ATOM 945 O O . GLY A 1 125 ? -5.552 -3.275 20.855 1.00 84.50 125 GLY A O 1
ATOM 946 N N . ALA A 1 126 ? -5.195 -5.449 21.294 1.00 88.25 126 ALA A N 1
ATOM 947 C CA . ALA A 1 126 ? -3.928 -5.269 22.007 1.00 88.25 126 ALA A CA 1
ATOM 948 C C . ALA A 1 126 ? -2.696 -5.189 21.081 1.00 88.25 126 ALA A C 1
ATOM 950 O O . ALA A 1 126 ? -1.610 -4.854 21.551 1.00 88.25 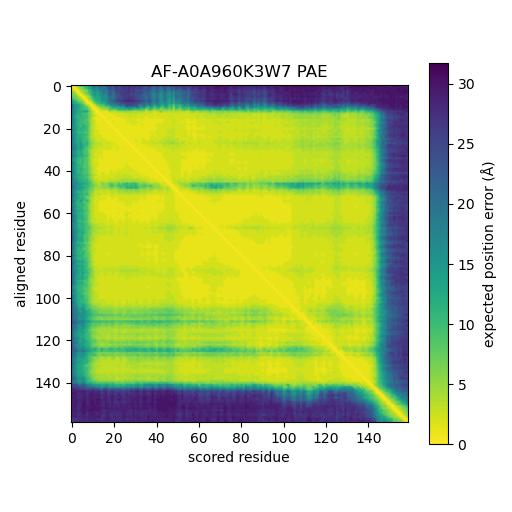126 ALA A O 1
ATOM 951 N N . LEU A 1 127 ? -2.834 -5.514 19.789 1.00 89.56 127 LEU A N 1
ATOM 952 C CA . LEU A 1 127 ? -1.728 -5.471 18.835 1.00 89.56 127 LEU A CA 1
ATOM 953 C C . LEU A 1 127 ? -1.411 -4.017 18.455 1.00 89.56 127 LEU A C 1
ATOM 955 O O . LEU A 1 127 ? -2.308 -3.247 18.121 1.00 89.56 127 LEU A O 1
ATOM 959 N N . GLN A 1 128 ? -0.126 -3.657 18.490 1.00 90.56 128 GLN A N 1
ATOM 960 C CA . GLN A 1 128 ? 0.354 -2.284 18.291 1.00 90.56 128 GLN A CA 1
ATOM 961 C C . GLN A 1 128 ? 1.488 -2.235 17.260 1.00 90.56 128 GLN A C 1
ATOM 963 O O . GLN A 1 128 ? 2.622 -1.872 17.570 1.00 90.56 128 GLN A O 1
ATOM 968 N N . THR A 1 129 ? 1.213 -2.645 16.021 1.00 93.50 129 THR A N 1
ATOM 969 C CA . THR A 1 129 ? 2.153 -2.389 14.918 1.00 93.50 129 THR A CA 1
ATOM 970 C C . THR A 1 129 ? 2.087 -0.923 14.503 1.00 93.50 129 THR A C 1
ATOM 972 O O . THR A 1 129 ? 1.079 -0.253 14.724 1.00 93.50 129 THR A O 1
ATOM 975 N N . ARG A 1 130 ? 3.145 -0.427 13.852 1.00 92.94 130 ARG A N 1
ATOM 976 C CA . ARG A 1 130 ? 3.180 0.944 13.324 1.00 92.94 130 ARG A CA 1
ATOM 977 C C . ARG A 1 130 ? 1.957 1.257 12.454 1.00 92.94 130 ARG A C 1
ATOM 979 O O . ARG A 1 130 ? 1.328 2.284 12.668 1.00 92.94 130 ARG A O 1
ATOM 986 N N . ASP A 1 131 ? 1.603 0.350 11.544 1.00 93.88 131 ASP A N 1
ATOM 987 C CA . ASP A 1 131 ? 0.449 0.524 10.653 1.00 93.88 131 ASP A CA 1
ATOM 988 C C . ASP A 1 131 ? -0.880 0.618 11.428 1.00 93.88 131 ASP A C 1
ATOM 990 O O . ASP A 1 131 ? -1.747 1.414 11.076 1.00 93.88 131 ASP A O 1
ATOM 994 N N . LEU A 1 132 ? -1.043 -0.150 12.516 1.00 95.69 132 LEU A N 1
ATOM 995 C CA . LEU A 1 132 ? -2.243 -0.090 13.361 1.00 95.69 132 LEU A CA 1
ATOM 996 C C . LEU A 1 132 ? -2.333 1.212 14.152 1.00 95.69 132 LEU A C 1
ATOM 998 O O . LEU A 1 132 ? -3.419 1.778 14.274 1.00 95.69 132 LEU A O 1
ATOM 1002 N N . VAL A 1 133 ? -1.209 1.674 14.700 1.00 95.50 133 VAL A N 1
ATOM 1003 C CA . VAL A 1 133 ? -1.140 2.951 15.419 1.00 95.50 133 VAL A CA 1
ATOM 1004 C C . VAL A 1 133 ? -1.495 4.093 14.472 1.00 95.50 133 VAL A C 1
ATOM 1006 O O . VAL A 1 133 ? -2.396 4.874 14.765 1.00 95.50 133 VAL A O 1
ATOM 1009 N N . GLU A 1 134 ? -0.870 4.127 13.298 1.00 94.38 134 GLU A N 1
ATOM 1010 C CA . GLU A 1 134 ? -1.087 5.174 12.303 1.00 94.38 134 GLU A CA 1
ATOM 1011 C C . GLU A 1 134 ? -2.539 5.223 11.805 1.00 94.38 134 GLU A C 1
ATOM 1013 O O . GLU A 1 134 ? -3.143 6.296 11.750 1.00 94.38 134 GLU A O 1
ATOM 1018 N N . ALA A 1 135 ? -3.142 4.069 11.505 1.00 95.38 135 ALA A N 1
ATOM 1019 C CA . ALA A 1 135 ? -4.542 4.003 11.094 1.00 95.38 135 ALA A CA 1
ATOM 1020 C C . ALA A 1 135 ? -5.499 4.528 12.184 1.00 95.38 135 ALA A C 1
ATOM 1022 O O . ALA A 1 135 ? -6.460 5.239 11.885 1.00 95.38 135 ALA A O 1
ATOM 1023 N N . ARG A 1 136 ? -5.234 4.222 13.463 1.00 94.25 136 ARG A N 1
ATOM 1024 C CA . ARG A 1 136 ? -6.040 4.719 14.595 1.00 94.25 136 ARG A CA 1
ATOM 1025 C C . ARG A 1 136 ? -5.888 6.224 14.795 1.00 94.25 136 ARG A C 1
ATOM 1027 O O . ARG A 1 136 ? -6.880 6.900 15.061 1.00 94.25 136 ARG A O 1
ATOM 1034 N N . GLU A 1 137 ? -4.674 6.749 14.665 1.00 93.31 137 GLU A N 1
ATOM 1035 C CA . GLU A 1 137 ? -4.408 8.189 14.749 1.00 93.31 137 GLU A CA 1
ATOM 1036 C C . GLU A 1 137 ? -5.123 8.952 13.629 1.00 93.31 137 GLU A C 1
ATOM 1038 O O . GLU A 1 137 ? -5.747 9.985 13.883 1.00 93.31 137 GLU A O 1
ATOM 1043 N N . LEU A 1 138 ? -5.100 8.411 12.407 1.00 92.56 138 LEU A N 1
ATOM 1044 C CA . LEU A 1 138 ? -5.769 9.001 11.249 1.00 92.56 138 LEU A CA 1
ATOM 1045 C C . LEU A 1 138 ? -7.303 8.961 11.354 1.00 92.56 138 LEU A C 1
ATOM 1047 O O . LEU A 1 138 ? -7.975 9.910 10.944 1.00 92.56 138 LEU A O 1
ATOM 1051 N N . LEU A 1 139 ? -7.867 7.895 11.927 1.00 92.31 139 LEU A N 1
ATOM 1052 C CA . LEU A 1 139 ? -9.294 7.819 12.256 1.00 92.31 139 LEU A CA 1
ATOM 1053 C C . LEU A 1 139 ? -9.674 8.884 13.302 1.00 92.31 139 LEU A C 1
ATOM 1055 O O . LEU A 1 139 ? -10.660 9.608 13.139 1.00 92.31 139 LEU A O 1
ATOM 1059 N N . ALA A 1 140 ? -8.873 9.023 14.362 1.00 89.69 140 ALA A N 1
ATOM 1060 C CA . ALA A 1 140 ? -9.140 9.968 15.444 1.00 89.69 140 ALA A CA 1
ATOM 1061 C C . ALA A 1 140 ? -9.026 11.439 15.005 1.00 89.69 140 ALA A C 1
ATOM 1063 O O . ALA A 1 140 ? -9.785 12.281 15.492 1.00 89.69 140 ALA A O 1
ATOM 1064 N N . SER A 1 141 ? -8.101 11.763 14.097 1.00 86.12 141 SER A N 1
ATOM 1065 C CA . SER A 1 141 ? -7.891 13.136 13.624 1.00 86.12 141 SER A CA 1
ATOM 1066 C C . SER A 1 141 ? -9.051 13.655 12.770 1.00 86.12 141 SER A C 1
ATOM 1068 O O . SER A 1 141 ? -9.414 14.820 12.901 1.00 86.12 141 SER A O 1
ATOM 1070 N N . GLN A 1 142 ? -9.685 12.794 11.970 1.00 77.88 142 GLN A N 1
ATOM 1071 C CA . GLN A 1 142 ? -10.835 13.157 11.130 1.00 77.88 142 GLN A CA 1
ATOM 1072 C C . GLN A 1 142 ? -12.172 13.133 11.875 1.00 77.88 142 GLN A C 1
ATOM 1074 O O . GLN A 1 142 ? -13.105 13.827 11.488 1.00 77.88 142 GLN A O 1
ATOM 1079 N N . SER A 1 143 ? -12.251 12.384 12.977 1.00 67.00 143 SER A N 1
ATOM 1080 C CA . SER A 1 143 ? -13.429 12.362 13.855 1.00 67.00 143 SER A CA 1
ATOM 1081 C C . SER A 1 143 ? -13.565 13.636 14.701 1.00 67.00 143 SER A C 1
ATOM 1083 O O . SER A 1 143 ? -14.623 13.905 15.271 1.00 67.00 143 SER A O 1
ATOM 1085 N N . ARG A 1 144 ? -12.494 14.435 14.822 1.00 62.12 144 ARG A N 1
ATOM 1086 C CA . ARG A 1 144 ? -12.550 15.745 15.476 1.00 62.12 144 ARG A CA 1
ATOM 1087 C C . ARG A 1 144 ? -13.144 16.769 14.514 1.00 62.12 144 ARG A C 1
ATOM 1089 O O . ARG A 1 144 ? -12.417 17.521 13.871 1.00 62.12 144 ARG A O 1
ATOM 1096 N N . THR A 1 145 ? -14.470 16.859 14.480 1.00 49.75 145 THR A N 1
ATOM 1097 C CA . THR A 1 145 ? -15.147 18.082 14.035 1.00 49.75 145 THR A CA 1
ATOM 1098 C C . THR A 1 145 ? -14.557 19.255 14.828 1.00 49.75 145 THR A C 1
ATOM 1100 O O . THR A 1 145 ? -14.515 19.166 16.062 1.00 49.75 145 THR A O 1
ATOM 1103 N N . PRO A 1 146 ? -14.078 20.344 14.197 1.00 42.34 146 PRO A N 1
ATOM 1104 C CA . PRO A 1 146 ? -13.665 21.521 14.942 1.00 42.34 146 PRO A CA 1
ATOM 1105 C C . PRO A 1 146 ? -14.869 21.991 15.757 1.00 42.34 146 PRO A C 1
ATOM 1107 O O . PRO A 1 146 ? -15.915 22.304 15.187 1.00 42.34 146 PRO A O 1
ATOM 1110 N N . LEU A 1 147 ? -14.748 22.005 17.088 1.00 41.41 147 LEU A N 1
ATOM 1111 C CA . LEU A 1 147 ? -15.701 22.726 17.926 1.00 41.41 147 LEU A CA 1
ATOM 1112 C C . LEU A 1 147 ? -15.768 24.153 17.367 1.00 41.41 147 LEU A C 1
ATOM 1114 O O . LEU A 1 147 ? -14.702 24.762 17.210 1.00 41.41 147 LEU A O 1
ATOM 1118 N N . PRO A 1 148 ? -16.956 24.687 17.024 1.00 43.44 148 PRO A N 1
ATOM 1119 C CA . PRO A 1 148 ? -17.046 26.080 16.630 1.00 43.44 148 PRO A CA 1
ATOM 1120 C C . PRO A 1 148 ? -16.414 26.904 17.750 1.00 43.44 148 PRO A C 1
ATOM 1122 O O . PRO A 1 148 ? -16.746 26.720 18.923 1.00 43.44 148 PRO A O 1
ATOM 1125 N N . LEU A 1 149 ? -15.448 27.754 17.395 1.00 44.66 149 LEU A N 1
ATOM 1126 C CA . LEU A 1 149 ? -14.897 28.743 18.312 1.00 44.66 149 LEU A CA 1
ATOM 1127 C C . LEU A 1 149 ? -16.073 29.620 18.742 1.00 44.66 149 LEU A C 1
ATOM 1129 O O . LEU A 1 149 ? -16.498 30.499 17.997 1.00 44.66 149 LEU A O 1
ATOM 1133 N N . VAL A 1 150 ? -16.647 29.338 19.912 1.00 50.56 150 VAL A N 1
ATOM 1134 C CA . VAL A 1 150 ? -17.648 30.202 20.533 1.00 50.56 150 VAL A CA 1
ATOM 1135 C C . VAL A 1 150 ? -16.904 31.456 20.975 1.00 50.56 150 VAL A C 1
ATOM 1137 O O . VAL A 1 150 ? -16.384 31.535 22.084 1.00 50.56 150 VAL A O 1
ATOM 1140 N N . THR A 1 151 ? -16.788 32.423 20.071 1.00 53.94 151 THR A N 1
ATOM 1141 C CA . THR A 1 151 ? -16.355 33.785 20.381 1.00 53.94 151 THR A CA 1
ATOM 1142 C C . THR A 1 151 ? -17.592 34.637 20.624 1.00 53.94 151 THR A C 1
ATOM 1144 O O . THR A 1 151 ? -17.893 35.534 19.845 1.00 53.94 151 THR A O 1
ATOM 1147 N N . GLU A 1 152 ? -18.338 34.336 21.682 1.00 45.25 152 GLU A N 1
ATOM 1148 C CA . GLU A 1 152 ? -19.304 35.296 22.215 1.00 45.25 152 GLU A CA 1
ATOM 1149 C C . GLU A 1 152 ? -18.579 36.138 23.276 1.00 45.25 152 GLU A C 1
ATOM 1151 O O . GLU A 1 152 ? -18.032 35.572 24.231 1.00 45.25 152 GLU A O 1
ATOM 1156 N N . PRO A 1 153 ? -18.495 37.471 23.121 1.00 52.34 153 PRO A N 1
ATOM 1157 C CA . PRO A 1 153 ? -17.919 38.324 24.145 1.00 52.34 153 PRO A CA 1
ATOM 1158 C C . PRO A 1 153 ? -18.828 38.313 25.378 1.00 52.34 153 PRO A C 1
ATOM 1160 O O . PRO A 1 153 ? -20.007 38.653 25.308 1.00 52.34 153 PRO A O 1
ATOM 1163 N N . VAL A 1 154 ? -18.269 37.938 26.529 1.00 53.88 154 VAL A N 1
ATOM 1164 C CA . VAL A 1 154 ? -18.932 38.118 27.823 1.00 53.88 154 VAL A CA 1
ATOM 1165 C C . VAL A 1 154 ? -18.995 39.621 28.099 1.00 53.88 154 VAL A C 1
ATOM 1167 O O . VAL A 1 154 ? -17.994 40.231 28.473 1.00 53.88 154 VAL A O 1
ATOM 1170 N N . ASP A 1 155 ? -20.162 40.227 27.890 1.00 54.41 155 ASP A N 1
ATOM 1171 C CA . ASP A 1 155 ? -20.436 41.598 28.317 1.00 54.41 155 ASP A CA 1
ATOM 1172 C C . ASP A 1 155 ? -20.673 41.612 29.835 1.00 54.41 155 ASP A C 1
ATOM 1174 O O . ASP A 1 155 ? -21.742 41.254 30.330 1.00 54.41 155 ASP A O 1
ATOM 1178 N N . ILE A 1 156 ? -19.625 41.959 30.587 1.00 55.09 156 ILE A N 1
ATOM 1179 C CA . ILE A 1 156 ? -19.633 42.012 32.059 1.00 55.09 156 ILE A CA 1
ATOM 1180 C C . ILE A 1 156 ? -20.002 43.399 32.609 1.00 55.09 156 ILE A C 1
ATOM 1182 O O . ILE A 1 156 ? -19.801 43.662 33.793 1.00 55.09 156 ILE A O 1
ATOM 1186 N N . ALA A 1 157 ? -20.553 44.305 31.798 1.00 53.62 157 ALA A N 1
ATOM 1187 C CA . ALA A 1 157 ? -20.854 45.663 32.240 1.00 53.62 157 ALA A CA 1
ATOM 1188 C C . ALA A 1 157 ? -22.361 45.911 32.406 1.00 53.62 157 ALA A C 1
ATOM 1190 O O . ALA A 1 157 ? -22.975 46.601 31.595 1.00 53.62 157 ALA A O 1
ATOM 1191 N N . ARG A 1 158 ? -22.954 45.411 33.502 1.00 47.50 158 ARG A N 1
ATOM 1192 C CA . ARG A 1 158 ? -24.150 46.018 34.124 1.00 47.50 158 ARG A CA 1
ATOM 1193 C C . ARG A 1 158 ? -24.379 45.514 35.553 1.00 47.50 158 ARG A C 1
ATOM 1195 O O . ARG A 1 158 ? -25.036 44.503 35.781 1.00 47.50 158 ARG A O 1
ATOM 1202 N N . THR A 1 159 ? -23.866 46.255 36.527 1.00 55.34 159 THR A N 1
ATOM 1203 C CA . THR A 1 159 ? -24.428 46.438 37.879 1.00 55.34 159 THR A CA 1
ATOM 1204 C C . THR A 1 159 ? -23.986 47.817 38.352 1.00 55.34 159 THR A C 1
ATOM 1206 O O . THR A 1 159 ? -24.806 48.494 39.004 1.00 55.34 159 THR A O 1
#

Nearest PDB structures (foldseek):
  4wne-assembly1_A  TM=7.059E-01  e=3.395E-02  Homo sapiens
  4a1s-assembly1_B  TM=7.128E-01  e=8.384E-02  Drosophila melanogaster
  3ro3-assembly1_A  TM=7.210E-01  e=8.792E-02  Mus musculus
  3sf4-assembly1_A  TM=7.252E-01  e=1.014E-01  Homo sapiens
  2ifu-assembly4_D  TM=5.943E-01  e=1.974E-01  Danio rerio

Foldseek 3Di:
DPPDVPDLPDDCQLVVLLVVLVVCVVVVVLVSSVVSLVVSVVSCVVNVNCLCVLSSLQSQLVSCVVVVNNVSNLVSLVVSLVSCVVNVPLLSNLSSLLSCCVRCCVPDVVNALVSNVVSLVVDDPPDDDPSNVSSVVRNVVRVDDPDPPPPDDDPPDDD

Secondary structure (DSSP, 8-state):
---STT----TTHHHHHHHHHHHHHHHT-HHHHHHHHHHHHHHHHHH--GGGHHHHHHHHHHHHHHTT-HHHHHHHHHHHHHHHHHTT-HHHHHHHHHHHHHHHTTT-TTS-GGGHHHHHHTS-TT---HHHHHHHHHHHHHH-PPPP-----------